Protein AF-A0A356TTW3-F1 (afdb_monomer_lite)

Structure (mmCIF, N/CA/C/O backbone):
data_AF-A0A356TTW3-F1
#
_entry.id   AF-A0A356TTW3-F1
#
loop_
_atom_site.group_PDB
_atom_site.id
_atom_site.type_symbol
_atom_site.label_atom_id
_atom_site.label_alt_id
_atom_site.label_comp_id
_atom_site.label_asym_id
_atom_site.label_entity_id
_atom_site.label_seq_id
_atom_site.pdbx_PDB_ins_code
_atom_site.Cartn_x
_atom_site.Cartn_y
_atom_site.Cartn_z
_atom_site.occupancy
_atom_site.B_iso_or_equiv
_atom_site.auth_seq_id
_atom_site.auth_comp_id
_atom_site.auth_asym_id
_atom_site.auth_atom_id
_atom_site.pdbx_PDB_model_num
ATOM 1 N N . ILE A 1 1 ? -2.622 -7.153 8.473 1.00 87.50 1 ILE A N 1
ATOM 2 C CA . ILE A 1 1 ? -3.156 -7.411 9.836 1.00 87.50 1 ILE A CA 1
ATOM 3 C C . ILE A 1 1 ? -4.078 -6.292 10.329 1.00 87.50 1 ILE A C 1
ATOM 5 O O . ILE A 1 1 ? -5.235 -6.587 10.596 1.00 87.50 1 ILE A O 1
ATOM 9 N N . GLY A 1 2 ? -3.634 -5.025 10.350 1.00 88.94 2 GLY A N 1
ATOM 10 C CA . GLY A 1 2 ? -4.457 -3.892 10.806 1.00 88.94 2 GLY A CA 1
ATOM 11 C C . GLY A 1 2 ? -5.780 -3.738 10.047 1.00 88.94 2 GLY A C 1
ATOM 12 O O . GLY A 1 2 ? -6.810 -3.523 10.666 1.00 88.94 2 GLY A O 1
ATOM 13 N N . PHE A 1 3 ? -5.781 -3.975 8.727 1.00 92.75 3 PHE A N 1
ATOM 14 C CA . PHE A 1 3 ? -7.006 -4.002 7.915 1.00 92.75 3 PHE A CA 1
ATOM 15 C C . PHE A 1 3 ? -8.049 -4.982 8.467 1.00 92.75 3 PHE A C 1
ATOM 17 O O . PHE A 1 3 ? -9.168 -4.585 8.773 1.00 92.75 3 PHE A O 1
ATOM 24 N N . ASN A 1 4 ? -7.664 -6.245 8.668 1.00 91.94 4 ASN A N 1
ATOM 25 C CA . ASN A 1 4 ? -8.570 -7.258 9.204 1.00 91.94 4 ASN A CA 1
ATOM 26 C C . ASN A 1 4 ? -9.016 -6.914 10.629 1.00 91.94 4 ASN A C 1
ATOM 28 O O . ASN A 1 4 ? -10.199 -7.005 10.919 1.00 91.94 4 ASN A O 1
ATOM 32 N N . MET A 1 5 ? -8.112 -6.452 11.499 1.00 90.56 5 MET A N 1
ATOM 33 C CA . MET A 1 5 ? -8.474 -6.072 12.872 1.00 90.56 5 MET A CA 1
ATOM 34 C C . MET A 1 5 ? -9.521 -4.954 12.921 1.00 90.56 5 MET A C 1
ATOM 36 O O . MET A 1 5 ? -10.429 -5.006 13.745 1.00 90.56 5 MET A O 1
ATOM 40 N N . THR A 1 6 ? -9.435 -3.967 12.030 1.00 91.69 6 THR A N 1
ATOM 41 C CA . THR A 1 6 ? -10.419 -2.882 11.954 1.00 91.69 6 THR A CA 1
ATOM 42 C C . THR A 1 6 ? -11.719 -3.370 11.318 1.00 91.69 6 THR A C 1
ATOM 44 O O . THR A 1 6 ? -12.770 -3.344 11.951 1.00 91.69 6 THR A O 1
ATOM 47 N N . PHE A 1 7 ? -11.670 -3.855 10.075 1.00 90.88 7 PHE A N 1
ATOM 48 C CA . PHE A 1 7 ? -12.881 -4.086 9.281 1.00 90.88 7 PHE A CA 1
ATOM 49 C C . PHE A 1 7 ? -13.626 -5.369 9.644 1.00 90.88 7 PHE A C 1
ATOM 51 O O . PHE A 1 7 ? -14.854 -5.374 9.597 1.00 90.88 7 PHE A O 1
ATOM 58 N N . LEU A 1 8 ? -12.931 -6.430 10.065 1.00 92.88 8 LEU A N 1
ATOM 59 C CA . LEU A 1 8 ? -13.604 -7.646 10.533 1.00 92.88 8 LEU A CA 1
ATOM 60 C C . LEU A 1 8 ? -14.383 -7.367 11.823 1.00 92.88 8 LEU A C 1
ATOM 62 O O . LEU A 1 8 ? -15.500 -7.842 11.997 1.00 92.88 8 LEU A O 1
ATOM 66 N N . THR A 1 9 ? -13.830 -6.533 12.701 1.00 91.56 9 THR A N 1
ATOM 67 C CA . THR A 1 9 ? -14.496 -6.136 13.947 1.00 91.56 9 THR A CA 1
ATOM 68 C C . THR A 1 9 ? -15.710 -5.257 13.676 1.00 91.56 9 THR A C 1
ATOM 70 O O . THR A 1 9 ? -16.759 -5.469 14.276 1.00 91.56 9 THR A O 1
ATOM 73 N N . GLN A 1 10 ? -15.612 -4.333 12.714 1.00 91.25 10 GLN A N 1
ATOM 74 C C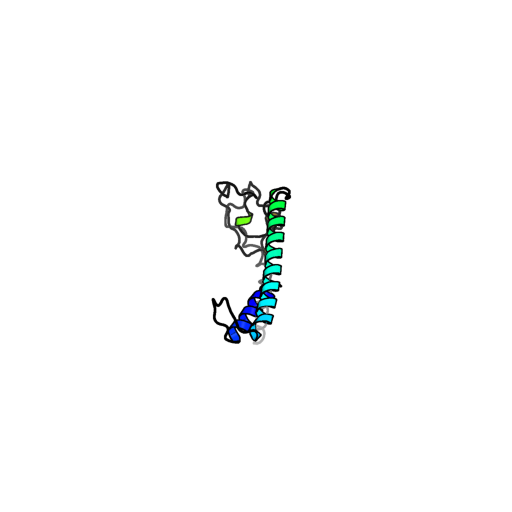A . GLN A 1 10 ? -16.761 -3.546 12.252 1.00 91.25 10 GLN A CA 1
ATOM 75 C C . GLN A 1 10 ? -17.841 -4.416 11.591 1.00 91.25 10 GLN A C 1
ATOM 77 O O . GLN A 1 10 ? -19.028 -4.154 11.765 1.00 91.25 10 GLN A O 1
ATOM 82 N N . PHE A 1 11 ? -17.457 -5.478 10.877 1.00 91.50 11 PHE A N 1
ATOM 83 C CA . PHE A 1 11 ? -18.406 -6.446 10.326 1.00 91.50 11 PHE A CA 1
ATOM 84 C C . PHE A 1 11 ? -19.182 -7.178 11.432 1.00 91.50 11 PHE A C 1
ATOM 86 O O . PHE A 1 11 ? -20.405 -7.291 11.349 1.00 91.50 11 PHE A O 1
ATOM 93 N N . VAL A 1 12 ? -18.497 -7.612 12.496 1.00 91.06 12 VAL A N 1
ATOM 94 C CA . VAL A 1 12 ? -19.136 -8.239 13.668 1.00 91.06 12 VAL A CA 1
ATOM 95 C C . VAL A 1 12 ? -20.033 -7.248 14.422 1.00 91.06 12 VAL A C 1
ATOM 97 O O . VAL A 1 12 ? -21.145 -7.597 14.801 1.00 91.06 12 VAL A O 1
ATOM 100 N N . LEU A 1 13 ? -19.605 -5.997 14.597 1.00 90.81 13 LEU A N 1
ATOM 101 C CA . LEU A 1 13 ? -20.442 -4.931 15.171 1.00 90.81 13 LEU A CA 1
ATOM 102 C C . LEU A 1 13 ? -21.719 -4.701 14.351 1.00 90.81 13 LEU A C 1
ATOM 104 O O . LEU A 1 13 ? -22.815 -4.601 14.904 1.00 90.81 13 LEU A O 1
ATOM 108 N N . GLY A 1 14 ? -21.587 -4.667 13.023 1.00 90.50 14 GLY A N 1
ATOM 109 C CA . GLY A 1 14 ? -22.717 -4.524 12.112 1.00 90.50 14 GLY A CA 1
ATOM 110 C C . GLY A 1 14 ? -23.695 -5.699 12.187 1.00 90.50 14 GLY A C 1
ATOM 111 O O . GLY A 1 14 ? -24.905 -5.479 12.175 1.00 90.50 14 GLY A O 1
ATOM 112 N N . SER A 1 15 ? -23.203 -6.937 12.326 1.00 90.50 15 SER A N 1
ATOM 113 C CA . SER A 1 15 ? -24.070 -8.118 12.469 1.00 90.50 15 SER A CA 1
ATOM 114 C C . SER A 1 15 ? -24.796 -8.173 13.816 1.00 90.50 15 SER A C 1
ATOM 116 O O . SER A 1 15 ? -25.898 -8.714 13.893 1.00 90.50 15 SER A O 1
ATOM 118 N N . GLN A 1 16 ? -24.235 -7.551 14.856 1.00 89.75 16 GLN A N 1
ATOM 119 C CA . GLN A 1 16 ? -24.879 -7.370 16.163 1.00 89.75 16 GLN A CA 1
ATOM 120 C C . GLN A 1 16 ? -25.888 -6.208 16.196 1.00 89.75 16 GLN A C 1
ATOM 122 O O . GLN A 1 16 ? -26.468 -5.922 17.243 1.00 89.75 16 GLN A O 1
ATOM 127 N N . GLY A 1 17 ? -26.132 -5.558 15.054 1.00 88.38 17 GLY A N 1
ATOM 128 C CA . GLY A 1 17 ? -27.165 -4.537 14.911 1.00 88.38 17 GLY A CA 1
ATOM 129 C C . GLY A 1 17 ? -26.703 -3.121 15.234 1.00 88.38 17 GLY A C 1
ATOM 130 O O . GLY A 1 17 ? -27.559 -2.259 15.416 1.00 88.38 17 GLY A O 1
ATOM 131 N N . MET A 1 18 ? -25.392 -2.852 15.284 1.00 89.31 18 MET A N 1
ATOM 132 C CA . MET A 1 18 ? -24.885 -1.488 15.441 1.00 89.31 18 MET A CA 1
ATOM 133 C C . MET A 1 18 ? -25.142 -0.667 14.157 1.00 89.31 18 MET A C 1
ATOM 135 O O . MET A 1 18 ? -24.577 -0.973 13.100 1.00 89.31 18 MET A O 1
ATOM 139 N N . PRO A 1 19 ? -25.980 0.385 14.202 1.00 86.12 19 PRO A N 1
ATOM 140 C CA . PRO A 1 19 ? -26.255 1.209 13.035 1.00 86.12 19 PRO A CA 1
ATOM 141 C C . PRO A 1 19 ? -25.096 2.171 12.729 1.00 86.12 19 PRO A C 1
ATOM 143 O O . PRO A 1 19 ? -24.382 2.650 13.608 1.00 86.12 19 PRO A O 1
ATOM 146 N N . ARG A 1 20 ? -24.915 2.500 11.446 1.00 90.25 20 ARG A N 1
ATOM 147 C CA . ARG A 1 20 ? -23.869 3.435 10.996 1.00 90.25 20 ARG A CA 1
ATOM 148 C C . ARG A 1 20 ? -24.106 4.863 11.513 1.00 90.25 20 ARG A C 1
ATOM 150 O O . ARG A 1 20 ? -25.249 5.299 11.597 1.00 90.25 20 ARG A O 1
ATOM 157 N N . ARG A 1 21 ? -23.021 5.637 11.665 1.00 89.06 21 ARG A N 1
ATOM 158 C CA . ARG A 1 21 ? -23.008 7.098 11.941 1.00 89.06 21 ARG A CA 1
ATOM 159 C C . ARG A 1 21 ? -23.451 7.523 13.351 1.00 89.06 21 ARG A C 1
ATOM 161 O O . ARG A 1 21 ? -23.847 8.670 13.534 1.00 89.06 21 ARG A O 1
ATOM 168 N N . TYR A 1 22 ? -23.351 6.636 14.334 1.00 87.56 22 TYR A N 1
ATOM 169 C CA . TYR A 1 22 ? -23.586 6.976 15.737 1.00 87.56 22 TYR A CA 1
ATOM 170 C C . TYR A 1 22 ? -22.272 7.362 16.416 1.00 87.56 22 TYR A C 1
ATOM 172 O O . TYR A 1 22 ? -21.255 6.700 16.218 1.00 87.56 22 TYR A O 1
ATOM 180 N N . TYR A 1 23 ? -22.297 8.457 17.180 1.00 83.69 23 TYR A N 1
ATOM 181 C CA . TYR A 1 23 ? -21.152 8.909 17.975 1.00 83.69 23 TYR A CA 1
ATOM 182 C C . TYR A 1 23 ? -21.149 8.306 19.386 1.00 83.69 23 TYR A C 1
ATOM 184 O O . TYR A 1 23 ? -20.088 8.203 19.990 1.00 83.69 23 TYR A O 1
ATOM 192 N N . ASP A 1 24 ? -22.325 7.913 19.882 1.00 85.62 24 ASP A N 1
ATOM 193 C CA . ASP A 1 24 ? -22.546 7.327 21.203 1.00 85.62 24 ASP A CA 1
ATOM 194 C C . ASP A 1 24 ? -23.170 5.933 21.059 1.00 85.62 24 ASP A C 1
ATOM 196 O O . ASP A 1 24 ? -23.953 5.685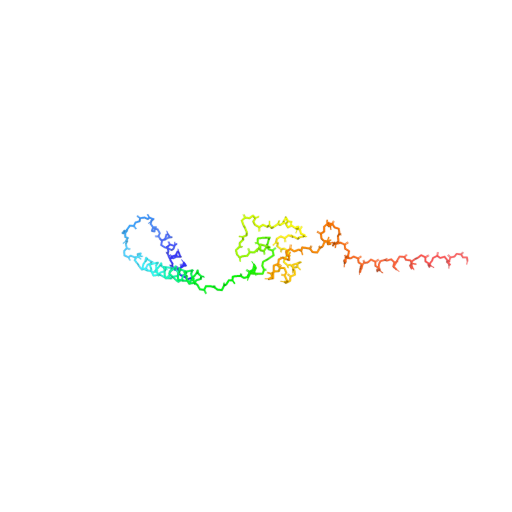 20.131 1.00 85.62 24 ASP A O 1
ATOM 200 N N . TYR A 1 25 ? -22.783 5.013 21.937 1.00 86.44 25 TYR A N 1
ATOM 201 C CA . TYR A 1 25 ? -23.148 3.600 21.879 1.00 86.44 25 TYR A CA 1
ATOM 202 C C . TYR A 1 25 ? -23.149 2.975 23.275 1.00 86.44 25 TYR A C 1
ATOM 204 O O . TYR A 1 25 ? -22.488 3.433 24.199 1.00 86.44 25 TYR A O 1
ATOM 212 N N . LEU A 1 26 ? -23.908 1.892 23.413 1.00 87.81 26 LEU A N 1
ATOM 213 C CA . LEU A 1 26 ? -24.023 1.128 24.651 1.00 87.81 26 LEU A CA 1
ATOM 214 C C . LEU A 1 26 ? -22.678 0.484 25.040 1.00 87.81 26 LEU A C 1
ATOM 216 O O . LEU A 1 26 ? -21.923 0.026 24.177 1.00 87.81 26 LEU A O 1
ATOM 220 N N . ASP A 1 27 ? -22.437 0.341 26.345 1.00 88.75 27 ASP A N 1
ATOM 221 C CA . ASP A 1 27 ? -21.176 -0.178 26.903 1.00 88.75 27 ASP A CA 1
ATOM 222 C C . ASP A 1 27 ? -20.777 -1.565 26.371 1.00 88.75 27 ASP A C 1
ATOM 224 O O . ASP A 1 27 ? -19.591 -1.878 26.264 1.00 88.75 27 ASP A O 1
ATOM 228 N N . HIS A 1 28 ? -21.740 -2.403 25.971 1.00 88.00 28 HIS A N 1
ATOM 229 C CA . HIS A 1 28 ? -21.452 -3.731 25.417 1.00 88.00 28 HIS A CA 1
ATOM 230 C C . HIS A 1 28 ? -20.692 -3.713 24.075 1.00 88.00 28 HIS A C 1
ATOM 232 O O . HIS A 1 28 ? -20.019 -4.691 23.750 1.00 88.00 28 HIS A O 1
ATOM 238 N N . PHE A 1 29 ? -20.743 -2.611 23.316 1.00 88.38 29 PHE A N 1
ATOM 239 C CA . PHE A 1 29 ? -20.034 -2.460 22.039 1.00 88.38 29 PHE A CA 1
ATOM 240 C C . PHE A 1 29 ? -18.641 -1.838 22.201 1.00 88.38 29 PHE A C 1
ATOM 242 O O . PHE A 1 29 ? -17.810 -1.928 21.292 1.00 88.38 29 PHE A O 1
ATOM 249 N N . GLN A 1 30 ? -18.347 -1.269 23.374 1.00 89.56 30 GLN A N 1
ATOM 250 C CA . GLN A 1 30 ? -17.070 -0.633 23.689 1.00 89.56 30 GLN A CA 1
ATOM 251 C C . GLN A 1 30 ? -15.832 -1.513 23.417 1.00 89.56 30 GLN A C 1
ATOM 253 O O . GLN A 1 30 ? -14.899 -1.025 22.777 1.00 89.56 30 GLN A O 1
ATOM 258 N N . PRO A 1 31 ? -15.765 -2.801 23.824 1.00 89.69 31 PRO A N 1
ATOM 259 C CA . PRO A 1 31 ? -14.567 -3.610 23.578 1.00 89.69 31 PRO A CA 1
ATOM 260 C C . PRO A 1 31 ? -14.292 -3.833 22.082 1.00 89.69 31 PRO A C 1
ATOM 262 O O . PRO A 1 31 ? -13.133 -3.830 21.662 1.00 89.69 31 PRO A O 1
ATOM 265 N N . LEU A 1 32 ? -15.339 -3.972 21.261 1.00 88.88 32 LEU A N 1
ATOM 266 C CA . LEU A 1 32 ? -15.206 -4.147 19.811 1.00 88.88 32 LEU A CA 1
ATOM 267 C C . LEU A 1 32 ? -14.770 -2.838 19.133 1.00 88.88 32 LEU A C 1
ATOM 269 O O . LEU A 1 32 ? -13.886 -2.847 18.274 1.00 88.88 32 LEU A O 1
ATOM 273 N N . HIS A 1 33 ? -15.304 -1.693 19.564 1.00 91.44 33 HIS A N 1
ATOM 274 C CA . HIS A 1 33 ? -14.828 -0.387 19.097 1.00 91.44 33 HIS A CA 1
ATOM 275 C C . HIS A 1 33 ? -13.378 -0.104 19.500 1.00 91.44 33 HIS A C 1
ATOM 277 O O . HIS A 1 33 ? -12.589 0.363 18.672 1.00 91.44 33 HIS A O 1
ATOM 283 N N . GLY A 1 34 ? -12.997 -0.440 20.733 1.00 90.62 34 GLY A N 1
ATOM 284 C CA . GLY A 1 34 ? -11.620 -0.325 21.213 1.00 90.62 34 GLY A CA 1
ATOM 285 C C . GLY A 1 34 ? -10.650 -1.165 20.380 1.00 90.62 34 GLY A C 1
ATOM 286 O O . GLY A 1 34 ? -9.635 -0.654 19.905 1.00 90.62 34 GLY A O 1
ATOM 287 N N . PHE A 1 35 ? -10.996 -2.423 20.103 1.00 92.75 35 PHE A N 1
ATOM 288 C CA . PHE A 1 35 ? -10.175 -3.292 19.258 1.00 92.75 35 PHE A CA 1
ATOM 289 C C . PHE A 1 35 ? -10.058 -2.771 17.815 1.00 92.75 35 PHE A C 1
ATOM 291 O O . PHE A 1 35 ? -8.961 -2.730 17.252 1.00 92.75 35 PHE A O 1
ATOM 298 N N . SER A 1 36 ? -11.160 -2.282 17.238 1.00 91.19 36 SER A N 1
ATOM 299 C CA . SER A 1 36 ? -11.145 -1.638 15.919 1.00 91.19 36 SER A CA 1
ATOM 300 C C . SER A 1 36 ? -10.270 -0.377 15.888 1.00 91.19 36 SER A C 1
ATOM 302 O O . SER A 1 36 ? -9.679 -0.074 14.852 1.00 91.19 36 SER A O 1
ATOM 304 N N . SER A 1 37 ? -10.179 0.359 16.997 1.00 92.69 37 SER A N 1
ATOM 305 C CA . SER A 1 37 ? -9.351 1.568 17.104 1.00 92.69 37 SER A CA 1
ATOM 306 C C . SER A 1 37 ? -7.863 1.220 17.174 1.00 92.69 37 SER A C 1
ATOM 308 O O . SER A 1 37 ? -7.036 1.860 16.533 1.00 92.69 37 SER A O 1
ATOM 310 N N . ILE A 1 38 ? -7.508 0.136 17.867 1.00 94.31 38 ILE A N 1
ATOM 311 C CA . ILE A 1 38 ? -6.139 -0.399 17.844 1.00 94.31 38 ILE A CA 1
ATOM 312 C C . ILE A 1 38 ? -5.760 -0.818 16.415 1.00 94.31 38 ILE A C 1
ATOM 314 O O . ILE A 1 38 ? -4.676 -0.479 15.936 1.00 94.31 38 ILE A O 1
ATOM 318 N N . GLY A 1 39 ? -6.665 -1.493 15.699 1.00 92.38 39 GLY A N 1
ATOM 319 C CA . GLY A 1 39 ? -6.463 -1.853 14.293 1.00 92.38 39 GLY A CA 1
ATOM 320 C C . GLY A 1 39 ? -6.223 -0.640 13.384 1.00 92.38 39 GLY A C 1
ATOM 321 O O . GLY A 1 39 ? -5.347 -0.685 12.512 1.00 92.38 39 GLY A O 1
ATOM 322 N N . SER A 1 40 ? -6.947 0.465 13.606 1.00 92.75 40 SER A N 1
ATOM 323 C CA . SER A 1 40 ? -6.787 1.691 12.817 1.00 92.75 40 SER A CA 1
ATOM 324 C C . SER A 1 40 ? -5.468 2.406 13.117 1.00 92.75 40 SER A C 1
ATOM 326 O O . SER A 1 40 ? -4.823 2.881 12.181 1.00 92.75 40 SER A O 1
ATOM 328 N N . TYR A 1 41 ? -4.990 2.395 14.366 1.00 95.38 41 TYR A N 1
ATOM 329 C CA . TYR A 1 41 ? -3.652 2.896 14.693 1.00 95.38 41 TYR A CA 1
ATOM 330 C C . TYR A 1 41 ? -2.546 2.081 14.017 1.00 95.38 41 TYR A C 1
ATOM 332 O O . TYR A 1 41 ? -1.612 2.663 13.465 1.00 95.38 41 TYR A O 1
ATOM 340 N N . VAL A 1 42 ? -2.668 0.749 13.976 1.00 94.62 42 VAL A N 1
ATOM 341 C CA . VAL A 1 42 ? -1.713 -0.115 13.257 1.00 94.62 42 VAL A CA 1
ATOM 342 C C . VAL A 1 42 ? -1.698 0.200 11.756 1.00 94.62 42 VAL A C 1
ATOM 344 O O . VAL A 1 42 ? -0.626 0.275 11.155 1.00 94.62 42 VAL A O 1
ATOM 347 N N . LEU A 1 43 ? -2.867 0.427 11.143 1.00 94.12 43 LEU A N 1
ATOM 348 C CA . LEU A 1 43 ? -2.951 0.893 9.752 1.00 94.12 43 LEU A CA 1
ATOM 349 C C . LEU A 1 43 ? -2.288 2.260 9.566 1.00 94.12 43 LEU A C 1
ATOM 351 O O . LEU A 1 43 ? -1.528 2.438 8.616 1.00 94.12 43 LEU A O 1
ATOM 355 N N . GLY A 1 44 ? -2.542 3.200 10.479 1.00 95.12 44 GLY A N 1
ATOM 356 C CA . GLY A 1 44 ? -1.932 4.527 10.470 1.00 95.12 44 GLY A CA 1
ATOM 357 C C . GLY A 1 44 ? -0.406 4.457 10.479 1.00 95.12 44 GLY A C 1
ATOM 358 O O . GLY A 1 44 ? 0.239 5.077 9.638 1.00 95.12 44 GLY A O 1
ATOM 359 N N . ILE A 1 45 ? 0.178 3.631 11.353 1.00 96.19 45 ILE A N 1
ATOM 360 C CA . ILE A 1 45 ? 1.630 3.389 11.388 1.00 96.19 45 ILE A CA 1
ATOM 361 C C . ILE A 1 45 ? 2.130 2.835 10.045 1.00 96.19 45 ILE A C 1
ATOM 363 O O . ILE A 1 45 ? 3.158 3.286 9.544 1.00 96.19 45 ILE A O 1
ATOM 367 N N . GLY A 1 46 ? 1.388 1.915 9.422 1.00 94.56 46 GLY A N 1
ATOM 368 C CA . GLY A 1 46 ? 1.705 1.409 8.083 1.00 94.56 46 GLY A CA 1
ATOM 369 C C . GLY A 1 46 ? 1.777 2.515 7.024 1.00 94.56 46 GLY A C 1
ATOM 370 O O . GLY A 1 46 ? 2.721 2.544 6.233 1.00 94.56 46 GLY A O 1
ATOM 371 N N . PHE A 1 47 ? 0.844 3.471 7.049 1.00 95.12 47 PHE A N 1
ATOM 372 C CA . PHE A 1 47 ? 0.889 4.639 6.163 1.00 95.12 47 PHE A CA 1
ATOM 373 C C . PHE A 1 47 ? 2.116 5.520 6.413 1.00 95.12 47 PHE A C 1
ATOM 375 O O . PHE A 1 47 ? 2.736 5.973 5.451 1.00 95.12 47 PHE A O 1
ATOM 382 N N . PHE A 1 48 ? 2.512 5.730 7.671 1.00 96.06 48 PHE A N 1
ATOM 383 C CA . PHE A 1 48 ? 3.728 6.489 7.982 1.00 96.06 48 PHE A CA 1
ATO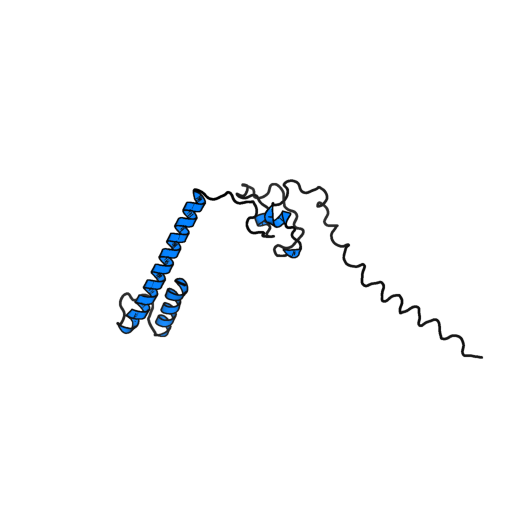M 384 C C . PHE A 1 48 ? 4.996 5.792 7.482 1.00 96.06 48 PHE A C 1
ATOM 386 O O . PHE A 1 48 ? 5.872 6.453 6.925 1.00 96.06 48 PHE A O 1
ATOM 393 N N . ILE A 1 49 ? 5.086 4.465 7.619 1.00 95.75 49 ILE A N 1
ATOM 394 C CA . ILE A 1 49 ? 6.209 3.684 7.078 1.00 95.75 49 ILE A CA 1
ATOM 395 C C . ILE A 1 49 ? 6.255 3.812 5.550 1.00 95.75 49 ILE A C 1
ATOM 397 O O . ILE A 1 49 ? 7.315 4.100 4.996 1.00 95.75 49 ILE A O 1
ATOM 401 N N . MET A 1 50 ? 5.112 3.670 4.872 1.00 95.88 50 MET A N 1
ATOM 402 C CA . MET A 1 50 ? 5.015 3.851 3.419 1.00 95.88 50 MET A CA 1
ATOM 403 C C . MET A 1 50 ? 5.446 5.254 2.982 1.00 95.88 50 MET A C 1
ATOM 405 O O . MET A 1 50 ? 6.240 5.387 2.052 1.00 95.88 50 MET A O 1
ATOM 409 N N . ALA A 1 51 ? 4.982 6.297 3.673 1.00 95.88 51 ALA A N 1
ATOM 410 C CA . ALA A 1 51 ? 5.375 7.675 3.390 1.00 95.88 51 ALA A CA 1
ATOM 411 C C . ALA A 1 51 ? 6.885 7.883 3.577 1.00 95.88 51 ALA A C 1
ATOM 413 O O . ALA A 1 51 ? 7.539 8.492 2.731 1.00 95.88 51 ALA A O 1
ATOM 414 N N . PHE A 1 52 ? 7.462 7.325 4.643 1.00 95.75 52 PHE A N 1
ATOM 415 C CA . PHE A 1 52 ? 8.902 7.375 4.876 1.00 95.75 52 PHE A CA 1
ATOM 416 C C . PHE A 1 52 ? 9.692 6.672 3.763 1.00 95.75 52 PHE A C 1
ATOM 418 O O . PHE A 1 52 ? 10.652 7.239 3.241 1.00 95.75 52 PHE A O 1
ATOM 425 N N . MET A 1 53 ? 9.282 5.463 3.364 1.00 94.00 53 MET A N 1
ATOM 426 C CA . MET A 1 53 ? 9.931 4.724 2.276 1.00 94.00 53 MET A CA 1
ATOM 427 C C . MET A 1 53 ? 9.827 5.470 0.945 1.00 94.00 53 MET A C 1
ATOM 429 O O . MET A 1 53 ? 10.813 5.546 0.215 1.00 94.00 53 MET A O 1
ATOM 433 N N . PHE A 1 54 ? 8.675 6.078 0.663 1.00 93.69 54 PHE A N 1
ATOM 434 C CA . PHE A 1 54 ? 8.461 6.892 -0.529 1.00 93.69 54 PHE A CA 1
ATOM 435 C C . PHE A 1 54 ? 9.395 8.110 -0.570 1.00 93.69 54 PHE A C 1
ATOM 437 O O . PHE A 1 54 ? 10.116 8.301 -1.550 1.00 93.69 54 PHE A O 1
ATOM 444 N N . ILE A 1 55 ? 9.463 8.887 0.517 1.00 94.81 55 ILE A N 1
ATOM 445 C CA . ILE A 1 55 ? 10.353 10.057 0.614 1.00 94.81 55 ILE A CA 1
ATOM 446 C C . ILE A 1 55 ? 11.819 9.630 0.478 1.00 94.81 55 ILE A C 1
ATOM 448 O O . ILE A 1 55 ? 12.579 10.229 -0.284 1.00 94.81 55 ILE A O 1
ATOM 452 N N . LYS A 1 56 ? 12.218 8.553 1.164 1.00 93.06 56 LYS A N 1
ATOM 453 C CA . LYS A 1 56 ? 13.576 8.009 1.060 1.00 93.06 56 LYS A CA 1
ATOM 454 C C . LYS A 1 56 ? 13.907 7.570 -0.370 1.00 93.06 56 LYS A C 1
ATOM 456 O O . LYS A 1 56 ? 15.016 7.829 -0.836 1.00 93.06 56 LYS A O 1
ATOM 461 N N . SER A 1 57 ? 12.960 6.938 -1.064 1.00 88.94 57 SER A N 1
ATOM 462 C CA . SER A 1 57 ? 13.126 6.505 -2.454 1.00 88.94 57 SER A CA 1
ATOM 463 C C . SER A 1 57 ? 13.327 7.686 -3.402 1.00 88.94 57 SER A C 1
ATOM 465 O O . SER A 1 57 ? 14.163 7.601 -4.296 1.00 88.94 57 SER A O 1
ATOM 467 N N . LEU A 1 58 ? 12.615 8.795 -3.188 1.00 88.56 58 LEU A N 1
ATOM 468 C CA . LEU A 1 58 ? 12.781 10.011 -3.990 1.00 88.56 58 LEU A CA 1
ATOM 469 C C . LEU A 1 58 ? 14.144 10.680 -3.772 1.00 88.56 58 LEU A C 1
ATOM 471 O O . LEU A 1 58 ? 14.723 11.208 -4.716 1.00 88.56 58 LEU A O 1
ATOM 475 N N . MET A 1 59 ? 14.661 10.668 -2.540 1.00 90.94 59 MET A N 1
ATOM 476 C CA . MET A 1 59 ? 15.903 11.374 -2.199 1.00 90.94 59 MET A CA 1
ATOM 477 C C . MET A 1 59 ? 17.176 10.568 -2.488 1.00 90.94 59 MET A C 1
ATOM 479 O O . MET A 1 59 ? 18.212 11.159 -2.780 1.00 90.94 59 MET A O 1
ATOM 483 N N . SER A 1 60 ? 17.144 9.239 -2.344 1.00 83.19 60 SER A N 1
ATOM 484 C CA . SER A 1 60 ? 18.365 8.414 -2.333 1.00 83.19 60 SER A CA 1
ATOM 485 C C . SER A 1 60 ? 18.182 7.025 -2.967 1.00 83.19 60 SER A C 1
ATOM 487 O O . SER A 1 60 ? 18.980 6.118 -2.733 1.00 83.19 60 SER A O 1
ATOM 489 N N . GLY A 1 61 ? 17.132 6.827 -3.769 1.00 78.88 61 GLY A N 1
ATOM 490 C CA . GLY A 1 61 ? 16.907 5.572 -4.487 1.00 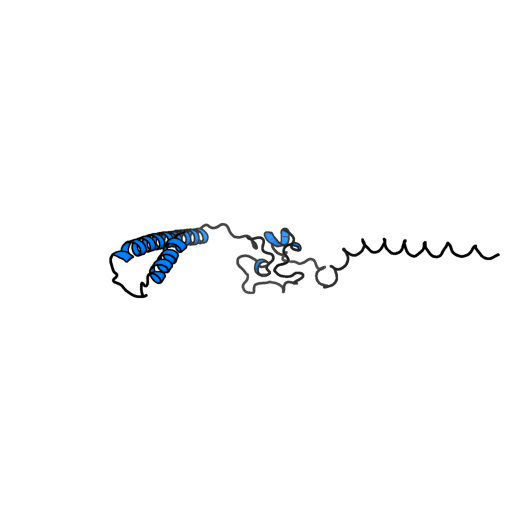78.88 61 GLY A CA 1
ATOM 491 C C . GLY A 1 61 ? 17.935 5.324 -5.599 1.00 78.88 61 GLY A C 1
ATOM 492 O O . GLY A 1 61 ? 18.336 6.247 -6.310 1.00 78.88 61 GLY A O 1
ATOM 493 N N . LYS A 1 62 ? 18.347 4.060 -5.783 1.00 81.88 62 LYS A N 1
ATOM 494 C CA . LYS A 1 62 ? 19.091 3.627 -6.979 1.00 81.88 62 LYS A CA 1
ATOM 495 C C . LYS A 1 62 ? 18.204 3.857 -8.209 1.00 81.88 62 LYS A C 1
ATOM 497 O O . LYS A 1 62 ? 17.014 3.555 -8.162 1.00 81.88 62 LYS A O 1
ATOM 502 N N . LYS A 1 63 ? 18.778 4.367 -9.305 1.00 78.00 63 LYS A N 1
ATOM 503 C CA . LYS A 1 63 ? 18.053 4.485 -10.579 1.00 78.00 63 LYS A CA 1
ATOM 504 C C . LYS A 1 63 ? 17.574 3.102 -11.022 1.00 78.00 63 LYS A C 1
ATOM 506 O O . LYS A 1 63 ? 18.349 2.145 -10.988 1.00 78.00 63 LYS A O 1
ATOM 511 N N . SER A 1 64 ? 16.302 3.016 -11.394 1.00 79.88 64 SER A N 1
ATOM 512 C CA . SER A 1 64 ? 15.710 1.780 -11.895 1.00 79.88 64 SER A CA 1
ATOM 513 C C . SER A 1 64 ? 16.335 1.403 -13.242 1.00 79.88 64 SER A C 1
ATOM 515 O O . SER A 1 64 ? 16.551 2.304 -14.054 1.00 79.88 64 SER A O 1
ATOM 517 N N . PRO A 1 65 ? 16.593 0.110 -13.513 1.00 78.44 65 PRO A N 1
ATOM 518 C CA . PRO A 1 65 ? 16.735 -0.363 -14.889 1.00 78.44 65 PRO A CA 1
ATOM 519 C C . PRO A 1 65 ? 15.416 -0.159 -15.667 1.00 78.44 65 PRO A C 1
ATOM 521 O O . PRO A 1 65 ? 14.383 0.104 -15.032 1.00 78.44 65 PRO A O 1
ATOM 524 N N . PRO A 1 66 ? 15.424 -0.277 -17.010 1.00 77.69 66 PRO A N 1
ATOM 525 C CA . PRO A 1 66 ? 14.213 -0.173 -17.828 1.00 77.69 66 PRO A CA 1
ATOM 526 C C . PRO A 1 66 ? 13.101 -1.123 -17.364 1.00 77.69 66 PRO A C 1
ATOM 528 O O . PRO A 1 66 ? 11.973 -0.680 -17.158 1.00 77.69 66 PRO A O 1
ATOM 531 N N . ASN A 1 67 ? 13.442 -2.384 -17.074 1.00 84.75 67 ASN A N 1
ATOM 532 C CA . ASN A 1 67 ? 12.502 -3.392 -16.590 1.00 84.75 67 ASN A CA 1
ATOM 533 C C . ASN A 1 67 ? 12.989 -4.043 -15.279 1.00 84.75 67 ASN A C 1
ATOM 535 O O . ASN A 1 67 ? 13.710 -5.037 -15.294 1.00 84.75 67 ASN A O 1
ATOM 539 N N . PRO A 1 68 ? 12.622 -3.495 -14.106 1.00 80.50 68 PRO A N 1
ATOM 540 C CA . PRO A 1 68 ? 13.040 -4.050 -12.819 1.00 80.50 68 PRO A CA 1
ATOM 541 C C . PRO A 1 68 ? 12.258 -5.305 -12.400 1.00 80.50 68 PRO A C 1
ATOM 543 O O . PRO A 1 68 ? 12.651 -5.951 -11.429 1.00 80.50 68 PRO A O 1
ATOM 546 N N . TRP A 1 69 ? 11.150 -5.631 -13.075 1.00 82.88 69 TRP A N 1
ATOM 547 C CA . TRP A 1 69 ? 10.222 -6.688 -12.653 1.00 82.88 69 TRP A CA 1
ATOM 548 C C . TRP A 1 69 ? 10.231 -7.922 -13.554 1.00 82.88 69 TRP A C 1
ATOM 550 O O . TRP A 1 69 ? 9.562 -8.896 -13.216 1.00 82.88 69 TRP A O 1
ATOM 560 N N . GLY A 1 70 ? 10.957 -7.899 -14.676 1.00 80.75 70 GLY A N 1
ATOM 561 C CA . GLY A 1 70 ? 10.963 -9.016 -15.619 1.00 80.75 70 GLY A CA 1
ATOM 562 C C . GLY A 1 70 ? 9.610 -9.209 -16.299 1.00 80.75 70 GLY A C 1
ATOM 563 O O . GLY A 1 70 ? 9.158 -10.338 -16.470 1.00 80.75 70 GLY A O 1
ATOM 564 N N . SER A 1 71 ? 8.907 -8.115 -16.605 1.00 82.44 71 SER A N 1
ATOM 565 C CA . SER A 1 71 ? 7.585 -8.190 -17.231 1.00 82.44 71 SER A CA 1
ATOM 566 C C . SER A 1 71 ? 7.686 -8.262 -18.756 1.00 82.44 71 SER A C 1
ATOM 568 O O . SER A 1 71 ? 8.460 -7.527 -19.360 1.00 82.44 71 SER A O 1
ATOM 570 N N . ALA A 1 72 ? 6.867 -9.111 -19.379 1.00 76.12 72 ALA A N 1
ATOM 571 C CA . ALA A 1 72 ? 6.731 -9.242 -20.829 1.00 76.12 72 ALA A CA 1
ATOM 572 C C . ALA A 1 72 ? 5.763 -8.209 -21.437 1.00 76.12 72 ALA A C 1
ATOM 574 O O . ALA A 1 72 ? 5.563 -8.205 -22.653 1.00 76.12 72 ALA A O 1
ATOM 575 N N . GLY A 1 73 ? 5.142 -7.370 -20.599 1.00 78.25 73 GLY A N 1
ATOM 576 C CA . GLY A 1 73 ? 4.215 -6.327 -21.028 1.00 78.25 73 GLY A CA 1
ATOM 577 C C . GLY A 1 73 ? 4.900 -5.247 -21.865 1.00 78.25 73 GLY A C 1
ATOM 578 O O . GLY A 1 73 ? 6.042 -4.864 -21.607 1.00 78.25 73 GLY A O 1
ATOM 579 N N . PHE A 1 74 ? 4.182 -4.720 -22.857 1.00 78.06 74 PHE A N 1
ATOM 580 C CA . PHE A 1 74 ? 4.714 -3.720 -23.789 1.00 78.06 74 PHE A CA 1
ATOM 581 C C . PHE A 1 74 ? 5.098 -2.401 -23.110 1.00 78.06 74 PHE A C 1
ATOM 583 O O . PHE A 1 74 ? 5.925 -1.654 -23.633 1.00 78.06 74 PHE A O 1
ATOM 590 N N . GLU A 1 75 ? 4.543 -2.107 -21.930 1.00 78.06 75 GLU A N 1
ATOM 591 C CA . GLU A 1 75 ? 4.929 -0.925 -21.161 1.00 78.06 75 GLU A CA 1
ATOM 592 C C . GLU A 1 75 ? 6.373 -0.982 -20.637 1.00 78.06 75 GLU A C 1
ATOM 594 O O . GLU A 1 75 ? 6.927 0.055 -20.287 1.00 78.06 75 GLU A O 1
ATOM 599 N N . TRP A 1 76 ? 7.002 -2.160 -20.623 1.00 79.94 76 TRP A N 1
ATOM 600 C CA . TRP A 1 76 ? 8.386 -2.346 -20.175 1.00 79.94 76 TRP A CA 1
ATOM 601 C C . TRP A 1 76 ? 9.406 -2.321 -21.317 1.00 79.94 76 TRP A C 1
ATOM 603 O O . TRP A 1 76 ? 10.598 -2.501 -21.082 1.00 79.94 76 TRP A O 1
ATOM 613 N N . MET A 1 77 ? 8.952 -2.047 -22.546 1.00 75.31 77 MET A N 1
ATOM 614 C CA . MET A 1 77 ? 9.830 -1.833 -23.700 1.00 75.31 77 MET A CA 1
ATOM 615 C C . MET A 1 77 ? 10.422 -0.415 -23.751 1.00 75.31 77 MET A C 1
ATOM 617 O O . MET A 1 77 ? 11.314 -0.147 -24.549 1.00 75.31 77 MET A O 1
ATOM 621 N N . THR A 1 78 ? 9.920 0.513 -22.931 1.00 74.94 78 THR A N 1
ATOM 622 C CA . THR A 1 78 ? 10.426 1.893 -22.854 1.00 74.94 78 THR A CA 1
ATOM 623 C C . THR A 1 78 ? 11.495 2.046 -21.769 1.00 74.94 78 THR A C 1
ATOM 625 O O . THR A 1 78 ? 11.544 1.301 -20.793 1.00 74.94 78 THR A O 1
ATOM 628 N N . ALA A 1 79 ? 12.334 3.076 -21.904 1.00 74.56 79 ALA A N 1
ATOM 629 C CA . ALA A 1 79 ? 13.248 3.508 -20.853 1.00 74.56 79 ALA A CA 1
ATOM 630 C C . ALA A 1 79 ? 12.502 3.948 -19.575 1.00 74.56 79 ALA A C 1
ATOM 632 O O . ALA A 1 79 ? 11.339 4.358 -19.619 1.00 74.56 79 ALA A O 1
ATOM 633 N N . SER A 1 80 ? 13.205 3.913 -18.437 1.00 77.88 80 SER A N 1
ATOM 634 C CA . SER A 1 80 ? 12.732 4.412 -17.141 1.00 77.88 80 SER A CA 1
ATOM 635 C C . SER A 1 80 ? 13.644 5.555 -16.669 1.00 77.88 80 SER A C 1
ATOM 637 O O . SER A 1 80 ? 14.795 5.295 -16.304 1.00 77.88 80 SER A O 1
ATOM 639 N N . PRO A 1 81 ? 13.197 6.830 -16.673 1.00 81.69 81 PRO A N 1
ATOM 640 C CA . PRO A 1 81 ? 11.846 7.333 -16.961 1.00 81.69 81 PRO A CA 1
ATOM 641 C C . PRO A 1 81 ? 11.453 7.267 -18.450 1.00 81.69 81 PRO A C 1
ATOM 643 O O . PRO A 1 81 ? 12.337 7.358 -19.303 1.00 81.69 81 PRO A O 1
ATOM 646 N N . PRO A 1 82 ? 10.147 7.178 -18.767 1.00 80.38 82 PRO A N 1
ATOM 647 C CA . PRO A 1 82 ? 9.680 7.127 -20.147 1.00 80.38 82 PRO A CA 1
ATOM 648 C C . PRO A 1 82 ? 9.926 8.444 -20.888 1.00 80.38 82 PRO A C 1
ATOM 650 O O . PRO A 1 82 ? 9.931 9.533 -20.304 1.00 80.38 82 PRO A O 1
ATOM 653 N N . LEU A 1 83 ? 10.107 8.330 -22.202 1.00 79.94 83 LEU A N 1
ATOM 654 C CA . LEU A 1 83 ? 10.260 9.461 -23.115 1.00 79.94 83 LEU A CA 1
ATOM 655 C C . LEU A 1 83 ? 8.933 10.221 -23.269 1.00 79.94 83 LEU A C 1
ATOM 657 O O . LEU A 1 83 ? 7.857 9.651 -23.106 1.00 79.94 83 LEU A O 1
ATOM 661 N N . MET A 1 84 ? 8.993 11.496 -23.671 1.00 82.88 84 MET A N 1
ATOM 662 C CA . MET A 1 84 ? 7.798 12.326 -23.933 1.00 82.88 84 MET A CA 1
ATOM 663 C C . MET A 1 84 ? 6.827 11.687 -24.938 1.00 82.88 84 MET A C 1
ATOM 665 O O . MET A 1 84 ? 5.615 11.840 -24.810 1.00 82.88 84 MET A O 1
ATOM 669 N N . HIS A 1 85 ? 7.356 10.974 -25.932 1.00 80.81 85 HIS A N 1
ATOM 670 C CA . HIS A 1 85 ? 6.599 10.289 -26.982 1.00 80.81 85 HIS A CA 1
ATOM 671 C C . HIS A 1 85 ? 6.520 8.764 -26.780 1.00 80.81 85 HIS A C 1
ATOM 673 O O . HIS A 1 85 ? 6.125 8.052 -27.699 1.00 80.81 85 HIS A O 1
ATOM 679 N N . ASN A 1 86 ? 6.843 8.268 -25.578 1.00 77.06 86 ASN A N 1
ATOM 680 C CA . ASN A 1 86 ? 6.933 6.854 -25.180 1.00 77.06 86 ASN A CA 1
ATOM 681 C C . ASN A 1 86 ? 7.991 6.036 -25.942 1.00 77.06 86 ASN A C 1
ATOM 683 O O . ASN A 1 86 ? 8.961 5.603 -25.331 1.00 77.06 86 ASN A O 1
ATOM 687 N N . PHE A 1 87 ? 7.844 5.856 -27.257 1.00 80.00 87 PHE A N 1
ATOM 688 C CA . PHE A 1 87 ? 8.713 5.003 -28.074 1.00 80.00 87 PHE A CA 1
ATOM 689 C C . PHE A 1 87 ? 9.333 5.779 -29.233 1.00 80.00 87 PHE A C 1
ATOM 691 O O . PHE A 1 87 ? 8.634 6.506 -29.934 1.00 80.00 87 PHE A O 1
ATOM 698 N N . HIS A 1 88 ? 10.627 5.582 -29.494 1.00 74.56 88 HIS A N 1
ATOM 699 C CA . HIS A 1 88 ? 11.283 6.145 -30.681 1.00 74.56 88 HIS A CA 1
ATOM 700 C C . HIS A 1 88 ? 10.710 5.595 -31.995 1.00 74.56 88 HIS A C 1
ATOM 702 O O . HIS A 1 88 ? 10.557 6.344 -32.960 1.00 74.56 88 HIS A O 1
ATOM 708 N N . HIS A 1 89 ? 10.340 4.313 -32.008 1.00 76.31 89 HIS A N 1
ATOM 709 C CA . HIS A 1 89 ? 9.744 3.619 -33.147 1.00 76.31 89 HIS A CA 1
ATOM 710 C C . HIS A 1 89 ? 8.527 2.814 -32.694 1.00 76.31 89 HIS A C 1
ATOM 712 O O . HIS A 1 89 ? 8.435 2.428 -31.532 1.00 76.31 89 HIS A O 1
ATOM 718 N N . THR A 1 90 ? 7.581 2.558 -33.600 1.00 79.06 90 THR A N 1
ATOM 719 C CA . THR A 1 90 ? 6.446 1.676 -33.305 1.00 79.06 90 THR A CA 1
ATOM 720 C C . THR A 1 90 ? 6.969 0.258 -33.049 1.00 79.06 90 THR A C 1
ATOM 722 O O . THR A 1 90 ? 7.557 -0.313 -33.971 1.00 79.06 90 THR A O 1
ATOM 725 N N . PRO A 1 91 ? 6.788 -0.310 -31.839 1.00 73.31 91 PRO A N 1
ATOM 726 C CA . PRO A 1 91 ? 7.247 -1.663 -31.552 1.00 73.31 91 PRO A CA 1
ATOM 727 C C . PRO A 1 91 ? 6.452 -2.669 -32.388 1.00 73.31 91 PRO A C 1
ATOM 729 O O . PRO A 1 91 ? 5.237 -2.531 -32.558 1.00 73.31 91 PRO A O 1
ATOM 732 N N . VAL A 1 92 ? 7.146 -3.673 -32.921 1.00 75.12 92 VAL A N 1
ATOM 733 C CA . VAL A 1 92 ? 6.514 -4.811 -33.594 1.00 75.12 92 VAL A CA 1
ATOM 734 C C . VAL A 1 92 ? 6.103 -5.808 -32.517 1.00 75.12 92 VAL A C 1
ATOM 736 O O . VAL A 1 92 ? 6.879 -6.114 -31.616 1.00 75.12 92 VAL A O 1
ATOM 739 N N . ILE A 1 93 ? 4.850 -6.252 -32.571 1.00 73.38 93 ILE A N 1
ATOM 740 C CA . ILE A 1 93 ? 4.280 -7.157 -31.577 1.00 73.38 93 ILE A CA 1
ATOM 741 C C . ILE A 1 93 ? 4.269 -8.561 -32.170 1.00 73.38 93 ILE A C 1
ATOM 743 O O . ILE A 1 93 ? 3.395 -8.879 -32.975 1.00 73.38 93 ILE A O 1
ATOM 747 N N . ASP A 1 94 ? 5.222 -9.387 -31.748 1.00 74.31 94 ASP A N 1
ATOM 748 C CA . ASP A 1 94 ? 5.336 -10.775 -32.213 1.00 74.31 94 ASP A CA 1
ATOM 749 C C . ASP A 1 94 ? 4.600 -11.772 -31.300 1.00 74.31 94 ASP A C 1
ATOM 751 O O . ASP A 1 94 ? 4.272 -12.880 -31.716 1.00 74.31 94 ASP A O 1
ATOM 755 N N . ARG A 1 95 ? 4.304 -11.374 -30.054 1.00 76.50 95 ARG A N 1
ATOM 756 C CA . ARG A 1 95 ? 3.703 -12.227 -29.015 1.00 76.50 95 ARG A CA 1
ATOM 757 C C . ARG A 1 95 ? 2.639 -11.503 -28.197 1.00 76.50 95 ARG A C 1
ATOM 759 O O . ARG A 1 95 ? 2.605 -10.274 -28.164 1.00 76.50 95 ARG A O 1
ATOM 766 N N . GLY A 1 96 ? 1.768 -12.252 -27.524 1.00 75.12 96 GLY A N 1
ATOM 767 C CA . GLY A 1 96 ? 0.773 -11.702 -26.609 1.00 75.12 96 GLY A CA 1
ATOM 768 C C . GLY A 1 96 ? 1.391 -11.175 -25.302 1.00 75.12 96 GLY A C 1
ATOM 769 O O . GLY A 1 96 ? 2.474 -11.599 -24.897 1.00 75.12 96 GLY A O 1
ATOM 770 N N . PRO A 1 97 ? 0.692 -10.277 -24.578 1.00 73.44 97 PRO A N 1
ATOM 771 C CA . PRO A 1 97 ? 1.203 -9.649 -23.351 1.00 73.44 97 PRO A CA 1
ATOM 772 C C . PRO A 1 97 ? 1.401 -10.623 -22.175 1.00 73.44 97 PRO A C 1
ATOM 774 O O . PRO A 1 97 ? 2.031 -10.267 -21.181 1.00 73.44 97 PRO A O 1
ATOM 777 N N . TYR A 1 98 ? 0.856 -11.840 -22.268 1.00 79.69 98 TYR A N 1
ATOM 778 C CA . TYR A 1 98 ? 0.972 -12.888 -21.249 1.00 79.69 98 TYR A CA 1
ATOM 779 C C . TYR A 1 98 ? 1.839 -14.075 -21.697 1.00 79.69 98 TYR A C 1
ATOM 781 O O . TYR A 1 98 ? 1.976 -15.045 -20.952 1.00 79.69 98 TYR A O 1
ATOM 789 N N . ASP A 1 99 ? 2.466 -13.999 -22.873 1.00 82.69 99 ASP A N 1
ATOM 790 C CA . ASP A 1 99 ? 3.284 -15.082 -23.425 1.00 82.69 99 ASP A CA 1
ATOM 791 C C . ASP A 1 99 ? 4.729 -15.007 -22.908 1.00 82.69 99 ASP A C 1
ATOM 793 O O . ASP A 1 99 ? 5.692 -14.896 -23.664 1.00 82.69 99 ASP A O 1
ATOM 797 N N . TYR A 1 100 ? 4.889 -15.064 -21.583 1.00 80.06 100 TYR A N 1
ATOM 798 C CA . TYR A 1 100 ? 6.195 -14.988 -20.906 1.00 80.06 100 TYR A CA 1
ATOM 799 C C . TYR A 1 100 ? 7.152 -16.119 -21.299 1.00 80.06 100 TYR A C 1
ATOM 801 O O . TYR A 1 100 ? 8.360 -15.943 -21.253 1.00 80.06 100 TYR A O 1
ATOM 809 N N . HIS A 1 101 ? 6.615 -17.273 -21.694 1.00 80.44 101 HIS A N 1
ATOM 810 C CA . HIS A 1 101 ? 7.386 -18.445 -22.109 1.00 80.44 101 HIS A CA 1
ATOM 811 C C . HIS A 1 101 ? 8.119 -18.251 -23.446 1.00 80.44 101 HIS A C 1
ATOM 813 O O . HIS A 1 101 ? 9.033 -19.012 -23.746 1.00 80.44 101 HIS A O 1
ATOM 819 N N . LEU A 1 102 ? 7.724 -17.244 -24.231 1.00 78.06 102 LEU A N 1
ATOM 820 C CA . LEU A 1 102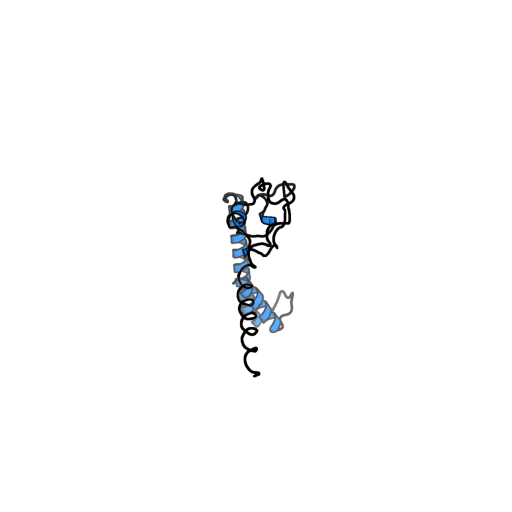 ? 8.365 -16.872 -25.494 1.00 78.06 102 LEU A CA 1
ATOM 821 C C . LEU A 1 102 ? 9.322 -15.681 -25.332 1.00 78.06 102 LEU A C 1
ATOM 823 O O . LEU A 1 102 ? 9.968 -15.288 -26.297 1.00 78.06 102 LEU A O 1
ATOM 827 N N . ALA A 1 103 ? 9.379 -15.069 -24.143 1.00 74.50 103 ALA A N 1
ATOM 828 C CA . ALA A 1 103 ? 10.213 -13.903 -23.879 1.00 74.50 103 ALA A CA 1
ATOM 829 C C . ALA A 1 103 ? 11.633 -14.330 -23.490 1.00 74.50 103 ALA A C 1
ATOM 831 O O . ALA A 1 103 ? 11.814 -15.181 -22.616 1.00 74.50 103 ALA A O 1
ATOM 832 N N . THR A 1 104 ? 12.642 -13.714 -24.104 1.00 76.88 104 THR A N 1
ATOM 833 C CA . THR A 1 104 ? 14.050 -13.976 -23.752 1.00 76.88 104 THR A CA 1
ATOM 834 C C . THR A 1 104 ? 14.432 -13.200 -22.485 1.00 76.88 104 THR A C 1
ATOM 836 O O . THR A 1 104 ? 13.908 -12.114 -22.245 1.00 76.88 104 THR A O 1
ATOM 839 N N . GLU A 1 105 ? 15.361 -13.711 -21.667 1.00 71.31 105 GLU A N 1
ATOM 840 C CA . GLU A 1 105 ? 15.805 -13.016 -20.442 1.00 71.31 105 GLU A CA 1
ATOM 841 C C . GLU A 1 105 ? 16.373 -11.612 -20.723 1.00 71.31 105 GLU A C 1
ATOM 843 O O . GLU A 1 105 ? 16.117 -10.682 -19.959 1.00 71.31 105 GLU A O 1
ATOM 848 N N . GLU A 1 106 ? 17.063 -11.432 -21.854 1.00 71.25 106 GLU A N 1
ATOM 849 C CA . GLU A 1 106 ? 17.562 -10.127 -22.315 1.00 71.25 106 GLU A CA 1
ATOM 850 C C . GLU A 1 106 ? 16.411 -9.125 -22.537 1.00 71.25 106 GLU A C 1
ATOM 852 O O . GLU A 1 106 ? 16.477 -7.981 -22.085 1.00 71.25 106 GLU A O 1
ATOM 857 N N . GLU A 1 107 ? 15.295 -9.568 -23.127 1.00 69.25 107 GLU A N 1
ATOM 858 C CA . GLU A 1 107 ? 14.102 -8.731 -23.329 1.00 69.25 107 GLU A CA 1
ATOM 859 C C . GLU A 1 107 ? 13.409 -8.373 -22.006 1.00 69.25 107 GLU A C 1
ATOM 861 O O . GLU A 1 107 ? 12.800 -7.308 -21.878 1.00 69.25 107 GLU A O 1
ATOM 866 N N . LEU A 1 108 ? 13.476 -9.268 -21.017 1.00 72.75 108 LEU A N 1
ATOM 867 C CA . LEU A 1 108 ? 12.813 -9.093 -19.727 1.00 72.75 108 LEU A CA 1
ATOM 868 C C . LEU A 1 108 ? 13.594 -8.191 -18.767 1.00 72.75 108 LEU A C 1
ATOM 870 O O . LEU A 1 108 ? 12.967 -7.557 -17.922 1.00 72.75 108 LEU A O 1
ATOM 874 N N . PHE A 1 109 ? 14.922 -8.106 -18.858 1.00 68.25 109 PHE A N 1
ATOM 875 C CA . PHE A 1 109 ? 15.719 -7.385 -17.852 1.00 68.25 109 PHE A CA 1
ATOM 876 C C . PHE A 1 109 ? 16.604 -6.271 -18.417 1.00 68.25 109 PHE A C 1
ATOM 878 O O . PHE A 1 109 ? 16.731 -5.228 -17.766 1.00 68.25 109 PHE A O 1
ATOM 885 N N . ASP A 1 110 ? 17.153 -6.442 -19.621 1.00 64.62 110 ASP A N 1
ATOM 886 C CA . ASP A 1 110 ? 18.077 -5.473 -20.227 1.00 64.62 110 ASP A CA 1
ATOM 887 C C . ASP A 1 110 ? 17.368 -4.469 -21.154 1.00 64.62 110 ASP A C 1
ATOM 889 O O . ASP A 1 110 ? 17.889 -3.380 -21.409 1.00 64.62 110 ASP A O 1
ATOM 893 N N . GLY A 1 111 ? 16.122 -4.761 -21.539 1.00 60.56 111 GLY A N 1
ATOM 894 C CA . GLY A 1 111 ? 15.285 -3.891 -22.362 1.00 60.56 111 GLY A CA 1
ATOM 895 C C . GLY A 1 111 ? 15.508 -4.106 -23.859 1.00 60.56 111 GLY A C 1
ATOM 896 O O . GLY A 1 111 ? 16.452 -4.763 -24.286 1.00 60.56 111 GLY A O 1
ATOM 897 N N . PHE A 1 112 ? 14.600 -3.575 -24.678 1.00 57.84 112 PHE A N 1
ATOM 898 C CA . PHE A 1 112 ? 14.662 -3.777 -26.124 1.00 57.84 112 PHE A CA 1
ATOM 899 C C . PHE A 1 112 ? 15.823 -2.971 -26.721 1.00 57.84 112 PHE A C 1
ATOM 901 O O . PHE A 1 112 ? 15.950 -1.782 -26.409 1.00 57.84 112 PHE A O 1
ATOM 908 N N . PRO A 1 113 ? 16.666 -3.579 -27.576 1.00 54.97 113 PRO A N 1
ATOM 909 C CA . PRO A 1 113 ? 17.737 -2.857 -28.245 1.00 54.97 113 PRO A CA 1
ATOM 910 C C . PRO A 1 113 ? 17.156 -1.713 -29.089 1.00 54.97 113 PRO A C 1
ATOM 912 O O . PRO A 1 113 ? 16.170 -1.886 -29.803 1.00 54.97 113 PRO A O 1
ATOM 915 N N . GLU A 1 114 ? 17.777 -0.533 -28.992 1.00 53.12 114 GLU A N 1
ATOM 916 C CA . GLU A 1 114 ? 17.382 0.701 -29.699 1.00 53.12 114 GLU A CA 1
ATOM 917 C C . GLU A 1 114 ? 17.312 0.506 -31.226 1.00 53.12 114 GLU A C 1
ATOM 919 O O . GLU A 1 114 ? 16.513 1.146 -31.911 1.00 53.12 114 GLU A O 1
ATOM 924 N N . GLU A 1 115 ? 18.105 -0.433 -31.743 1.00 49.66 115 GLU A N 1
ATOM 925 C CA . GLU A 1 115 ? 18.086 -0.887 -33.126 1.00 49.66 115 GLU A CA 1
ATOM 926 C C . GLU A 1 115 ? 17.687 -2.366 -33.165 1.00 49.66 115 GLU A C 1
ATOM 928 O O . GLU A 1 115 ? 18.453 -3.254 -32.789 1.00 49.66 115 GLU A O 1
ATOM 933 N N . MET A 1 116 ? 16.469 -2.640 -33.636 1.00 49.38 116 MET A N 1
ATOM 934 C CA . MET A 1 116 ? 16.084 -4.000 -34.011 1.00 49.38 116 MET A CA 1
ATOM 935 C C . MET A 1 116 ? 16.956 -4.456 -35.190 1.00 49.38 116 MET A C 1
ATOM 937 O O . MET A 1 116 ? 17.024 -3.726 -36.187 1.00 49.38 116 MET A O 1
ATOM 941 N N . PRO A 1 117 ? 17.583 -5.648 -35.144 1.00 43.22 117 PRO A N 1
ATOM 942 C CA . PRO A 1 117 ? 18.271 -6.189 -36.309 1.00 43.22 117 PRO A CA 1
ATOM 943 C C . PRO A 1 117 ? 17.282 -6.272 -37.478 1.00 43.22 117 PRO A C 1
ATOM 945 O O . PRO A 1 117 ? 16.139 -6.702 -37.311 1.00 43.22 117 PRO A O 1
ATOM 948 N N . GLU A 1 118 ? 17.715 -5.851 -38.670 1.00 46.00 118 GLU A N 1
ATOM 949 C CA . GLU A 1 118 ? 16.872 -5.622 -39.860 1.00 46.00 118 GLU A CA 1
ATOM 950 C C . GLU A 1 118 ? 16.018 -6.831 -40.322 1.00 46.00 118 GLU A C 1
ATOM 952 O O . GLU A 1 118 ? 15.184 -6.693 -41.218 1.00 46.00 118 GLU A O 1
ATOM 957 N N . GLY A 1 119 ? 16.186 -8.008 -39.710 1.00 43.06 119 GLY A N 1
ATOM 958 C CA . GLY A 1 119 ? 15.497 -9.256 -40.040 1.00 43.06 119 GLY A CA 1
ATOM 959 C C . GLY A 1 119 ? 14.050 -9.387 -39.546 1.00 43.06 119 GLY A C 1
ATOM 960 O O . GLY A 1 119 ? 13.305 -10.172 -40.125 1.00 43.06 119 GLY A O 1
ATOM 961 N N . ILE A 1 120 ? 13.594 -8.606 -38.559 1.00 46.38 120 ILE A N 1
ATOM 962 C CA . ILE A 1 120 ? 12.216 -8.699 -38.013 1.00 46.38 120 ILE A CA 1
ATOM 963 C C . ILE A 1 120 ? 11.287 -7.679 -38.702 1.00 46.38 120 ILE A C 1
ATOM 965 O O . ILE A 1 120 ? 10.494 -6.971 -38.090 1.00 46.38 120 ILE A O 1
ATOM 969 N N . ARG A 1 121 ? 11.429 -7.521 -40.023 1.00 41.34 121 ARG A N 1
ATOM 970 C CA . ARG A 1 121 ? 10.535 -6.681 -40.849 1.00 41.34 121 ARG A CA 1
ATOM 971 C C . ARG A 1 121 ? 9.531 -7.477 -41.670 1.00 41.34 121 ARG A C 1
ATOM 973 O O . ARG A 1 121 ? 8.723 -6.894 -42.386 1.00 41.34 121 ARG A O 1
ATOM 980 N N . SER A 1 122 ? 9.550 -8.796 -41.569 1.00 36.19 122 SER A N 1
ATOM 981 C CA . SER A 1 122 ? 8.636 -9.653 -42.306 1.00 36.19 122 SER A CA 1
ATOM 982 C C . SER A 1 122 ? 7.977 -10.602 -41.324 1.00 36.19 122 SER A C 1
ATOM 984 O O . SER A 1 122 ? 8.654 -11.446 -40.751 1.00 36.19 122 SER A O 1
ATOM 986 N N . GLY A 1 123 ? 6.657 -10.485 -41.156 1.00 39.56 123 GLY A N 1
ATOM 987 C CA . GLY A 1 123 ? 5.806 -11.477 -40.491 1.00 39.56 123 GLY A CA 1
ATOM 988 C C . GLY A 1 123 ? 5.782 -12.804 -41.257 1.00 39.56 123 GLY A C 1
ATOM 989 O O . GLY A 1 123 ? 4.757 -13.214 -41.798 1.00 39.56 123 GLY A O 1
ATOM 990 N N . ARG A 1 124 ? 6.947 -13.437 -41.379 1.00 39.91 124 ARG A N 1
ATOM 991 C CA . ARG A 1 124 ? 7.180 -14.716 -42.037 1.00 39.91 124 ARG A CA 1
ATOM 992 C C . ARG A 1 124 ? 8.506 -15.257 -41.508 1.00 39.91 124 ARG A C 1
ATOM 994 O O . ARG A 1 124 ? 9.557 -14.915 -42.035 1.00 39.91 124 ARG A O 1
ATOM 1001 N N . GLY A 1 125 ? 8.449 -16.040 -40.436 1.00 36.91 125 GLY A N 1
ATOM 1002 C CA . GLY A 1 125 ? 9.663 -16.637 -39.884 1.00 36.91 125 GLY A CA 1
ATOM 1003 C C . GLY A 1 125 ? 9.559 -17.290 -38.511 1.00 36.91 125 GLY A C 1
ATOM 1004 O O . GLY A 1 125 ? 10.589 -17.426 -37.878 1.00 36.91 125 GLY A O 1
ATOM 1005 N N . VAL A 1 126 ? 8.375 -17.685 -38.029 1.00 38.94 126 VAL A N 1
ATOM 1006 C CA . VAL A 1 126 ? 8.261 -18.630 -36.899 1.00 38.94 126 VAL A CA 1
ATOM 1007 C C . VAL A 1 126 ? 7.060 -19.545 -37.149 1.00 38.94 126 VAL A C 1
ATOM 1009 O O . VAL A 1 126 ? 6.022 -19.454 -36.506 1.00 38.94 126 VAL A O 1
ATOM 1012 N N . ALA A 1 127 ? 7.166 -20.373 -38.182 1.00 35.25 127 ALA A N 1
ATOM 1013 C CA . ALA A 1 127 ? 6.270 -21.505 -38.410 1.00 35.25 127 ALA A CA 1
ATOM 1014 C C . ALA A 1 127 ? 7.034 -22.583 -39.185 1.00 35.25 127 ALA A C 1
ATOM 1016 O O . ALA A 1 127 ? 6.597 -23.014 -40.238 1.00 35.25 127 ALA A O 1
ATOM 1017 N N . GLU A 1 128 ? 8.229 -22.936 -38.717 1.00 36.38 128 GLU A N 1
ATOM 1018 C CA . GLU A 1 128 ? 9.037 -24.012 -39.300 1.00 36.38 128 GLU A CA 1
ATOM 1019 C C . GLU A 1 128 ? 10.064 -24.473 -38.253 1.00 36.38 128 GLU A C 1
ATOM 1021 O O . GLU A 1 128 ? 11.266 -24.292 -38.400 1.00 36.38 128 GLU A O 1
ATOM 1026 N N . HIS A 1 129 ? 9.590 -25.001 -37.119 1.00 35.12 129 HIS A N 1
ATOM 1027 C CA . HIS A 1 129 ? 10.441 -25.879 -36.303 1.00 35.12 129 HIS A CA 1
ATOM 1028 C C . HIS A 1 129 ? 9.702 -26.932 -35.458 1.00 35.12 129 HIS A C 1
ATOM 1030 O O . HIS A 1 129 ? 10.328 -27.603 -34.650 1.00 35.12 129 HIS A O 1
ATOM 1036 N N . GLU A 1 130 ? 8.400 -27.163 -35.644 1.00 37.59 130 GLU A N 1
ATOM 1037 C CA . GLU A 1 130 ? 7.728 -28.294 -34.983 1.00 37.59 130 GLU A CA 1
ATOM 1038 C C . GLU A 1 130 ? 6.649 -28.883 -35.892 1.00 37.59 130 GLU A C 1
ATOM 1040 O O . GLU A 1 130 ? 5.460 -28.645 -35.718 1.00 37.59 130 GLU A O 1
ATOM 1045 N N . THR A 1 131 ? 7.062 -29.609 -36.933 1.00 33.34 131 THR A N 1
ATOM 1046 C CA . THR A 1 131 ? 6.214 -30.599 -37.636 1.00 33.34 131 THR A CA 1
ATOM 1047 C C . THR A 1 131 ? 7.040 -31.578 -38.482 1.00 33.34 131 THR A C 1
ATOM 1049 O O . THR A 1 131 ? 6.554 -32.133 -39.454 1.00 33.34 131 THR A O 1
ATOM 1052 N N . GLU A 1 132 ? 8.282 -31.871 -38.095 1.00 34.50 132 GLU A N 1
ATOM 1053 C CA . GLU A 1 132 ? 9.041 -33.003 -38.646 1.00 34.50 132 GLU A CA 1
ATOM 1054 C C . GLU A 1 132 ? 9.432 -33.926 -37.491 1.00 34.50 132 GLU A C 1
ATOM 1056 O O . GLU A 1 132 ? 10.523 -33.867 -36.936 1.00 34.50 132 GLU A O 1
ATOM 1061 N N . GLY A 1 133 ? 8.474 -34.735 -37.045 1.00 35.66 133 GLY A N 1
ATOM 1062 C CA . GLY A 1 133 ? 8.704 -35.699 -35.965 1.00 35.66 133 GLY A CA 1
ATOM 1063 C C . GLY A 1 133 ? 7.579 -36.701 -35.722 1.00 35.66 133 GLY A C 1
ATOM 1064 O O . GLY A 1 133 ? 7.734 -37.586 -34.891 1.00 35.66 133 GLY A O 1
ATOM 1065 N N . SER A 1 134 ? 6.453 -36.599 -36.437 1.00 35.97 134 SER A N 1
ATOM 1066 C CA . SER A 1 134 ? 5.324 -37.528 -36.286 1.00 35.97 134 SER A CA 1
ATOM 1067 C C . SER A 1 134 ? 4.592 -37.804 -37.607 1.00 35.97 134 SER A C 1
ATOM 1069 O O . SER A 1 134 ? 3.388 -38.021 -37.603 1.00 35.97 134 SER A O 1
ATOM 1071 N N . SER A 1 135 ? 5.304 -37.782 -38.742 1.00 35.53 135 SER A N 1
ATOM 1072 C CA . SER A 1 135 ? 4.746 -38.117 -40.070 1.00 35.53 135 SER A CA 1
ATOM 1073 C C . SER A 1 135 ? 5.572 -39.171 -40.823 1.00 35.53 135 SER A C 1
ATOM 1075 O O . SER A 1 135 ? 5.414 -39.340 -42.027 1.00 35.53 135 SER A O 1
ATOM 1077 N N . SER A 1 136 ? 6.462 -39.885 -40.127 1.00 36.62 136 SER A N 1
ATOM 1078 C CA . SER A 1 136 ? 7.295 -40.950 -40.712 1.00 36.62 136 SER A CA 1
ATOM 1079 C C . SER A 1 136 ? 6.991 -42.338 -40.139 1.00 36.62 136 SER A C 1
ATOM 1081 O O . SER A 1 136 ? 7.722 -43.272 -40.426 1.00 36.62 136 SER A O 1
ATOM 1083 N N . ALA A 1 137 ? 5.930 -42.488 -39.335 1.00 39.47 137 ALA A N 1
ATOM 1084 C CA . ALA A 1 137 ? 5.560 -43.769 -38.718 1.00 39.47 137 ALA A CA 1
ATOM 1085 C C . ALA A 1 137 ? 4.260 -44.389 -39.270 1.00 39.47 137 ALA A C 1
ATOM 1087 O O . ALA A 1 137 ? 3.987 -45.548 -38.980 1.00 39.47 137 ALA A O 1
ATOM 1088 N N . GLU A 1 138 ? 3.473 -43.662 -40.074 1.00 43.19 138 GLU A N 1
ATOM 1089 C CA . GLU A 1 138 ? 2.239 -44.200 -40.680 1.00 43.19 138 GLU A CA 1
ATOM 1090 C C . GLU A 1 138 ? 2.414 -44.648 -42.141 1.00 43.19 138 GLU A C 1
ATOM 1092 O O . GLU A 1 138 ? 1.634 -45.461 -42.616 1.00 43.19 138 GLU A O 1
ATOM 1097 N N . THR A 1 139 ? 3.466 -44.220 -42.847 1.00 37.94 139 THR A N 1
ATOM 1098 C CA . THR A 1 139 ? 3.674 -44.597 -44.262 1.00 37.94 139 THR A CA 1
ATOM 1099 C C . THR A 1 139 ? 4.357 -45.960 -44.452 1.00 37.94 139 THR A C 1
ATOM 1101 O O . THR A 1 139 ? 4.211 -46.558 -45.508 1.00 37.94 139 THR A O 1
ATOM 1104 N N . GLU A 1 140 ? 5.030 -46.521 -43.442 1.00 41.94 140 GLU A N 1
ATOM 1105 C CA . GLU A 1 140 ? 5.645 -47.862 -43.555 1.00 41.94 140 GLU A CA 1
ATOM 1106 C C . GLU A 1 140 ? 4.697 -49.026 -43.199 1.00 41.94 140 GLU A C 1
ATOM 1108 O O . GLU A 1 140 ? 5.056 -50.184 -43.401 1.00 41.94 140 GLU A O 1
ATOM 1113 N N . MET A 1 141 ? 3.480 -48.757 -42.706 1.00 41.91 141 MET A N 1
ATOM 1114 C CA . MET A 1 141 ? 2.511 -49.809 -42.348 1.00 41.91 141 MET A CA 1
ATOM 1115 C C . MET A 1 141 ? 1.454 -50.096 -43.429 1.00 41.91 141 MET A C 1
ATOM 1117 O O . MET A 1 141 ? 0.719 -51.065 -43.285 1.00 41.91 141 MET A O 1
ATOM 1121 N N . GLU A 1 142 ? 1.398 -49.319 -44.517 1.00 44.12 142 GLU A N 1
ATOM 1122 C CA . GLU A 1 142 ? 0.430 -49.526 -45.614 1.00 44.12 142 GLU A CA 1
ATOM 1123 C C . GLU A 1 142 ? 1.044 -50.245 -46.836 1.00 44.12 142 GLU A C 1
ATOM 1125 O O . GLU A 1 142 ? 0.321 -50.835 -47.628 1.00 44.12 142 GLU A O 1
ATOM 1130 N N . GLU A 1 143 ? 2.377 -50.300 -46.971 1.00 44.00 143 GLU A N 1
ATOM 1131 C CA . GLU A 1 143 ? 3.047 -50.950 -48.120 1.00 44.00 143 GLU A CA 1
ATOM 1132 C C . GLU A 1 143 ? 3.385 -52.441 -47.888 1.00 44.00 143 GLU A C 1
ATOM 1134 O O . GLU A 1 143 ? 3.899 -53.116 -48.778 1.00 44.00 143 GLU A O 1
ATOM 1139 N N . THR A 1 144 ? 3.085 -52.997 -46.707 1.00 45.41 144 THR A N 1
ATOM 1140 C CA . THR A 1 144 ? 3.403 -54.405 -46.377 1.00 45.41 144 THR A CA 1
ATOM 1141 C C . THR A 1 144 ? 2.214 -55.371 -46.428 1.00 45.41 144 THR A C 1
ATOM 1143 O O . THR A 1 144 ? 2.435 -56.572 -46.305 1.00 45.41 144 THR A O 1
ATOM 1146 N N . ASP A 1 145 ? 0.992 -54.892 -46.695 1.00 45.66 145 ASP A N 1
ATOM 1147 C CA . ASP A 1 145 ? -0.224 -55.731 -46.751 1.00 45.66 145 ASP A CA 1
ATOM 1148 C C . ASP A 1 145 ? -0.656 -56.118 -48.187 1.00 45.66 145 ASP A C 1
ATOM 1150 O O . ASP A 1 145 ? -1.523 -56.968 -48.367 1.00 45.66 145 ASP A O 1
ATOM 1154 N N . ASP A 1 146 ? -0.024 -55.559 -49.230 1.00 49.38 146 ASP A N 1
ATOM 1155 C CA . ASP A 1 146 ? -0.404 -55.776 -50.644 1.00 49.38 146 ASP A CA 1
ATOM 1156 C C . ASP A 1 146 ? 0.501 -56.773 -51.409 1.00 49.38 146 ASP A C 1
ATOM 1158 O O . ASP A 1 146 ? 0.364 -56.959 -52.624 1.00 49.38 146 ASP A O 1
ATOM 1162 N N . ALA A 1 147 ? 1.430 -57.445 -50.719 1.00 49.47 147 ALA A N 1
ATOM 1163 C CA . ALA A 1 147 ? 2.400 -58.358 -51.338 1.00 49.47 147 ALA A CA 1
ATOM 1164 C C . ALA A 1 147 ? 2.151 -59.862 -51.086 1.00 49.47 147 ALA A C 1
ATOM 1166 O O . ALA A 1 147 ? 2.897 -60.674 -51.629 1.00 49.47 147 ALA A O 1
ATOM 1167 N N . ASP A 1 148 ? 1.111 -60.253 -50.338 1.00 49.75 148 ASP A N 1
ATOM 1168 C CA . ASP A 1 148 ? 0.864 -61.658 -49.953 1.00 49.75 148 ASP A CA 1
ATOM 1169 C C . ASP A 1 148 ? -0.561 -62.141 -50.297 1.00 49.75 148 ASP A C 1
ATOM 1171 O O . ASP A 1 148 ? -1.310 -62.642 -49.460 1.00 49.75 148 ASP A O 1
ATOM 1175 N N . THR A 1 149 ? -1.016 -61.927 -51.540 1.00 54.28 149 THR A N 1
ATOM 1176 C CA . THR A 1 149 ? -2.287 -62.526 -52.019 1.00 54.28 149 THR A CA 1
ATOM 1177 C C . THR A 1 149 ? -2.322 -62.820 -53.521 1.00 54.28 149 THR A C 1
ATOM 1179 O O . THR A 1 149 ? -3.358 -62.703 -54.179 1.00 54.28 149 THR A O 1
ATOM 1182 N N . ARG A 1 150 ? -1.189 -63.218 -54.104 1.00 46.84 1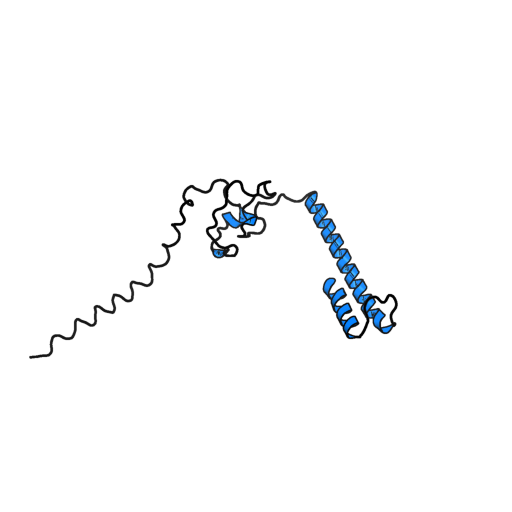50 ARG A N 1
ATOM 1183 C CA . ARG A 1 150 ? -1.146 -63.766 -55.470 1.00 46.84 150 ARG A CA 1
ATOM 1184 C C . ARG A 1 150 ? -0.190 -64.948 -55.555 1.00 46.84 150 ARG A C 1
ATOM 1186 O O . ARG A 1 150 ? 0.816 -64.835 -56.230 1.00 46.84 150 ARG A O 1
ATOM 1193 N N . ASP A 1 151 ? -0.519 -66.036 -54.864 1.00 48.34 151 ASP A N 1
ATOM 1194 C CA . ASP A 1 151 ? -0.006 -67.385 -55.151 1.00 48.34 151 ASP A CA 1
ATOM 1195 C C . ASP A 1 151 ? -0.888 -68.454 -54.464 1.00 48.34 151 ASP A C 1
ATOM 1197 O O . ASP A 1 151 ? -0.407 -69.294 -53.719 1.00 48.34 151 ASP A O 1
ATOM 1201 N N . GLU A 1 152 ? -2.205 -68.433 -54.702 1.00 47.94 152 GLU A N 1
ATOM 1202 C CA . GLU A 1 152 ? -3.080 -69.606 -54.515 1.00 47.94 152 GLU A CA 1
ATOM 1203 C C . GLU A 1 152 ? -4.223 -69.556 -55.544 1.00 47.94 152 GLU A C 1
ATOM 1205 O O . GLU A 1 152 ? -5.320 -69.116 -55.231 1.00 47.94 152 GLU A O 1
ATOM 1210 N N . GLU A 1 153 ? -3.948 -69.946 -56.793 1.00 43.16 153 GLU A N 1
ATOM 1211 C CA . GLU A 1 153 ? -4.920 -70.541 -57.732 1.00 43.16 153 GLU A CA 1
ATOM 1212 C C . GLU A 1 153 ? -4.157 -71.134 -58.941 1.00 43.16 153 GLU A C 1
ATOM 1214 O O . GLU A 1 153 ? -4.042 -70.499 -59.987 1.00 43.16 153 GLU A O 1
ATOM 1219 N N . GLU A 1 154 ? -3.605 -72.346 -58.776 1.00 38.75 154 GLU A N 1
ATOM 1220 C CA . GLU A 1 154 ? -3.653 -73.452 -59.763 1.00 38.75 154 GLU A CA 1
ATOM 1221 C C . GLU A 1 154 ? -3.355 -74.806 -59.092 1.00 38.75 154 GLU A C 1
ATOM 1223 O O . GLU A 1 154 ? -2.347 -74.907 -58.353 1.00 38.75 154 GLU A O 1
#

Secondary structure (DSSP, 8-state):
-HHHHHHHHHHHHHHTT--TT-S---GGGHHHHHHHHHHHHHHHHHHHHHHHHHHHHHHHPPPPPS-SS---SGGGGS-SSPBTTB-SSPPP--S-TT-GGG--HHHHHT---SS--TTTTSS-SSSSSSSSSSSSSSTTSSSSSSSSSSS---

Sequence (154 aa):
IGFNMTFLTQFVLGSQGMPRRYYDYLDHFQPLHGFSSIGSYVLGIGFFIMAFMFIKSLMSGKKSPPNPWGSAGFEWMTASPPLMHNFHHTPVIDRGPYDYHLATEEELFDGFPEEMPEGIRSGRGVAEHETEGSSSAETEMEETDDADTRDEEE

Foldseek 3Di:
DLVCQQVVLVVVCVVVPNDPDDPDDDPVSVVSVVSNVVSVVVVVVVVVVVVVVVVCCVPPNDQDALANPLFLAPQSQAGVVADPVRAPDDDDDPDDRPPSVPDDSCCRGVHDPNDDDPPPPDPPDPDPDPDPPPPPPPVVVPVPPPPPDPDPDD

pLDDT: mean 72.98, std 20.22, range [33.34, 96.19]

Radius of gyration: 33.21 Å; chains: 1; bounding box: 46×86×87 Å